Protein AF-A0A7Y1VK17-F1 (afdb_monomer_lite)

Foldseek 3Di:
DCAEPPQHVVVVVVVVVVCVVVVHDDDDDDDPPDYPPLPPDVVSVVVVVVVVVVVCVVPVPDPDD

Structure (mmCIF, N/CA/C/O backbone):
data_AF-A0A7Y1VK17-F1
#
_entry.id   AF-A0A7Y1VK17-F1
#
loop_
_atom_site.group_PDB
_atom_site.id
_atom_site.type_symbol
_atom_site.label_atom_id
_atom_site.label_alt_id
_atom_site.label_comp_id
_atom_site.label_asym_id
_atom_site.label_entity_id
_atom_site.label_seq_id
_atom_site.pdbx_PDB_ins_code
_atom_site.Cartn_x
_atom_site.Cartn_y
_atom_site.Cartn_z
_atom_site.occupancy
_atom_site.B_iso_or_equiv
_atom_site.auth_seq_id
_atom_site.auth_comp_id
_atom_site.auth_asym_id
_atom_site.auth_atom_id
_atom_site.pdbx_PDB_model_num
ATOM 1 N N . GLY A 1 1 ? 4.146 1.965 -7.817 1.00 92.06 1 GLY A N 1
ATOM 2 C CA . GLY A 1 1 ? 4.713 0.803 -7.104 1.00 92.06 1 GLY A CA 1
ATOM 3 C C . GLY A 1 1 ? 5.994 1.224 -6.415 1.00 92.06 1 GLY A C 1
ATOM 4 O O . GLY A 1 1 ? 6.164 2.417 -6.206 1.00 92.06 1 GLY A O 1
ATOM 5 N N . MET A 1 2 ? 6.872 0.289 -6.045 1.00 96.50 2 MET A N 1
ATOM 6 C CA . MET A 1 2 ? 8.094 0.612 -5.286 1.00 96.50 2 MET A CA 1
ATOM 7 C C . MET A 1 2 ? 9.147 1.412 -6.069 1.00 96.50 2 MET A C 1
ATOM 9 O O . MET A 1 2 ? 9.988 2.052 -5.449 1.00 96.50 2 MET A O 1
ATOM 13 N N . GLU A 1 3 ? 9.069 1.437 -7.400 1.00 97.12 3 GLU A N 1
ATOM 14 C CA . GLU A 1 3 ? 9.965 2.203 -8.283 1.00 97.12 3 GLU A CA 1
ATOM 15 C C . GLU A 1 3 ? 9.238 3.378 -8.962 1.00 97.12 3 GLU A C 1
ATOM 17 O O . GLU A 1 3 ? 9.585 3.824 -10.056 1.00 97.12 3 GLU A O 1
ATOM 22 N N . ASP A 1 4 ? 8.150 3.859 -8.358 1.00 97.50 4 ASP A N 1
ATOM 23 C CA . ASP A 1 4 ? 7.399 4.997 -8.877 1.00 97.50 4 ASP A CA 1
ATOM 24 C C . ASP A 1 4 ? 8.174 6.305 -8.683 1.00 97.50 4 ASP A C 1
ATOM 26 O O . ASP A 1 4 ? 8.370 6.760 -7.562 1.00 97.50 4 ASP A O 1
ATOM 30 N N . LEU A 1 5 ? 8.601 6.920 -9.786 1.00 96.31 5 LEU A N 1
ATOM 31 C CA . LEU A 1 5 ? 9.300 8.209 -9.775 1.00 96.31 5 LEU A CA 1
ATOM 32 C C . LEU A 1 5 ? 8.365 9.409 -9.998 1.00 96.31 5 LEU A C 1
ATOM 34 O O . LEU A 1 5 ? 8.778 10.547 -9.791 1.00 96.31 5 LEU A O 1
ATOM 38 N N . ARG A 1 6 ? 7.112 9.183 -10.423 1.00 97.75 6 ARG A N 1
ATOM 39 C CA . ARG A 1 6 ? 6.109 10.245 -10.628 1.00 97.75 6 ARG A CA 1
ATOM 40 C C . ARG A 1 6 ? 5.366 10.558 -9.332 1.00 97.75 6 ARG A C 1
ATOM 42 O O . ARG A 1 6 ? 5.027 11.709 -9.076 1.00 97.75 6 ARG A O 1
ATOM 49 N N . THR A 1 7 ? 5.112 9.532 -8.528 1.00 97.00 7 THR A N 1
ATOM 50 C CA . THR A 1 7 ? 4.531 9.630 -7.188 1.00 97.00 7 THR A CA 1
ATOM 51 C C . THR A 1 7 ? 5.313 8.694 -6.263 1.00 97.00 7 THR A C 1
ATOM 53 O O . THR A 1 7 ? 4.959 7.520 -6.144 1.00 97.00 7 THR A O 1
ATOM 56 N N . PRO A 1 8 ? 6.408 9.177 -5.646 1.00 96.88 8 PRO A N 1
ATOM 57 C CA . PRO A 1 8 ? 7.303 8.342 -4.851 1.00 96.88 8 PRO A CA 1
ATOM 58 C C . PRO A 1 8 ? 6.591 7.550 -3.742 1.00 96.88 8 PRO A C 1
ATOM 60 O O . PRO A 1 8 ? 5.672 8.077 -3.108 1.00 96.88 8 PRO A O 1
ATOM 63 N N . PRO A 1 9 ? 7.035 6.315 -3.416 1.00 97.56 9 PRO A N 1
ATOM 64 C CA . PRO A 1 9 ? 6.411 5.489 -2.374 1.00 97.56 9 PRO A CA 1
ATOM 65 C C . PRO A 1 9 ? 6.317 6.159 -0.997 1.00 97.56 9 PRO A C 1
ATOM 67 O O . PRO A 1 9 ? 5.467 5.786 -0.187 1.00 97.56 9 PRO A O 1
ATOM 70 N N . SER A 1 10 ? 7.183 7.139 -0.716 1.00 97.94 10 SER A N 1
ATOM 71 C CA . SER A 1 10 ? 7.154 7.925 0.518 1.00 97.94 10 SER A CA 1
ATOM 72 C C . SER A 1 10 ? 5.811 8.615 0.747 1.00 97.94 10 SER A C 1
ATOM 74 O O . SER A 1 10 ? 5.369 8.653 1.889 1.00 97.94 10 SER A O 1
ATOM 76 N N . GLU A 1 11 ? 5.139 9.086 -0.306 1.00 98.06 11 GLU A N 1
ATOM 77 C CA . GLU A 1 11 ? 3.823 9.735 -0.213 1.00 98.06 11 GLU A CA 1
ATOM 78 C C . GLU A 1 11 ? 2.786 8.788 0.417 1.00 98.06 11 GLU A C 1
ATOM 80 O O . GLU A 1 11 ? 2.145 9.103 1.422 1.00 98.06 11 GLU A O 1
ATOM 85 N N . ALA A 1 12 ? 2.685 7.562 -0.110 1.00 98.06 12 ALA A N 1
ATOM 86 C CA . ALA A 1 12 ? 1.779 6.543 0.416 1.00 98.06 12 ALA A CA 1
ATOM 87 C C . ALA A 1 12 ? 2.185 6.068 1.823 1.00 98.06 12 ALA A C 1
ATOM 89 O O . ALA A 1 12 ? 1.324 5.874 2.685 1.00 98.06 12 ALA A O 1
ATOM 90 N N . LYS A 1 13 ? 3.491 5.907 2.086 1.00 98.38 13 LYS A N 1
ATOM 91 C CA . LYS A 1 13 ? 4.007 5.481 3.400 1.00 98.38 13 LYS A CA 1
ATOM 92 C C . LYS A 1 13 ? 3.725 6.506 4.491 1.00 98.38 13 LYS A C 1
ATOM 94 O O . LYS A 1 13 ? 3.302 6.120 5.579 1.00 98.38 13 LYS A O 1
ATOM 99 N N . GLN A 1 14 ? 3.920 7.793 4.210 1.00 98.56 14 GLN A N 1
ATOM 100 C CA . GLN A 1 14 ? 3.632 8.866 5.162 1.00 98.56 14 GLN A CA 1
ATOM 101 C C . GLN A 1 14 ? 2.154 8.855 5.570 1.00 98.56 14 GLN A C 1
ATOM 103 O O . GLN A 1 14 ? 1.854 8.846 6.767 1.00 98.56 14 GLN A O 1
ATOM 108 N N . LEU A 1 15 ? 1.234 8.756 4.602 1.00 98.56 15 LEU A N 1
ATOM 109 C CA . LEU A 1 15 ? -0.199 8.651 4.885 1.00 98.56 15 LEU A CA 1
ATOM 110 C C . LEU A 1 15 ? -0.536 7.383 5.683 1.00 98.56 15 LEU A C 1
ATOM 112 O O . LEU A 1 15 ? -1.231 7.465 6.696 1.00 98.56 15 LEU A O 1
ATOM 116 N N . TYR A 1 16 ? -0.024 6.221 5.271 1.00 98.69 16 TYR A N 1
ATOM 117 C CA . TYR A 1 16 ? -0.250 4.955 5.973 1.00 98.69 16 TYR A CA 1
ATOM 118 C C . TYR A 1 16 ? 0.192 5.025 7.440 1.00 98.69 16 TYR A C 1
ATOM 120 O O . TYR A 1 16 ? -0.575 4.671 8.338 1.00 98.69 16 TYR A O 1
ATOM 128 N N . HIS A 1 17 ? 1.397 5.534 7.710 1.00 98.62 17 HIS A N 1
ATOM 129 C CA . HIS A 1 17 ? 1.891 5.681 9.077 1.00 98.62 17 HIS A CA 1
ATOM 130 C C . HIS A 1 17 ? 1.052 6.675 9.889 1.00 98.62 17 HIS A C 1
ATOM 132 O O . HIS A 1 17 ? 0.717 6.379 11.037 1.00 98.62 17 HIS A O 1
ATOM 138 N N . ALA A 1 18 ? 0.635 7.801 9.304 1.00 98.69 18 ALA A N 1
ATO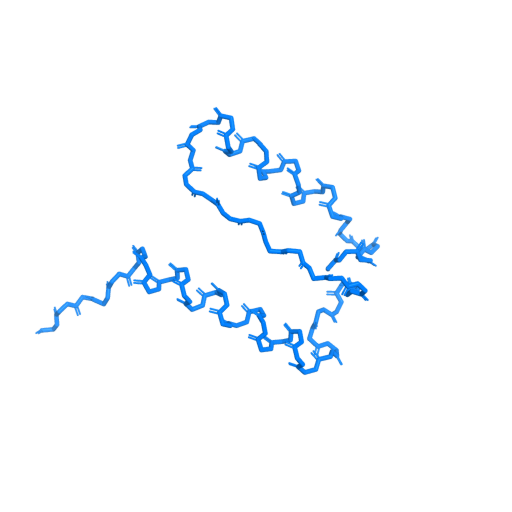M 139 C CA . ALA A 1 18 ? -0.252 8.754 9.970 1.00 98.69 18 ALA A CA 1
ATOM 140 C C . ALA A 1 18 ? -1.614 8.129 10.334 1.00 98.69 18 ALA A C 1
ATOM 142 O O . ALA A 1 18 ? -2.110 8.321 11.446 1.00 98.69 18 ALA A O 1
ATOM 143 N N . LEU A 1 19 ? -2.206 7.336 9.436 1.00 98.69 19 LEU A N 1
ATOM 144 C CA . LEU A 1 19 ? -3.450 6.602 9.693 1.00 98.69 19 LEU A CA 1
ATOM 145 C C . LEU A 1 19 ? -3.275 5.558 10.804 1.00 98.69 19 LEU A C 1
ATOM 147 O O . LEU A 1 19 ? -4.120 5.469 11.698 1.00 98.69 19 LEU A O 1
ATOM 151 N N . LYS A 1 20 ? -2.153 4.825 10.807 1.00 98.50 20 LYS A N 1
ATOM 152 C CA . LYS A 1 20 ? -1.820 3.873 11.876 1.00 98.50 20 LYS A CA 1
ATOM 153 C C . LYS A 1 20 ? -1.671 4.552 13.236 1.00 98.50 20 LYS A C 1
ATOM 155 O O . LYS A 1 20 ? -2.237 4.058 14.208 1.00 98.50 20 LYS A O 1
ATOM 160 N N . LEU A 1 21 ? -0.981 5.694 13.312 1.00 98.56 21 LEU A N 1
ATOM 161 C CA . LEU A 1 21 ? -0.857 6.484 14.547 1.00 98.56 21 LEU A CA 1
ATOM 162 C C . LEU A 1 21 ? -2.224 6.938 15.075 1.00 98.56 21 LEU A C 1
ATOM 164 O O . LEU A 1 21 ? -2.468 6.927 16.280 1.00 98.56 21 LEU A O 1
ATOM 168 N N . ARG A 1 22 ? -3.143 7.276 14.167 1.00 98.56 22 ARG A N 1
ATOM 169 C CA . ARG A 1 22 ? -4.530 7.646 14.482 1.00 98.56 22 ARG A CA 1
ATOM 170 C C . ARG A 1 22 ? -5.448 6.452 14.759 1.00 98.56 22 ARG A C 1
ATOM 172 O O . ARG A 1 22 ? -6.634 6.665 14.990 1.00 98.56 22 ARG A O 1
ATOM 179 N N . LYS A 1 23 ? -4.922 5.221 14.755 1.00 98.31 23 LYS A N 1
ATOM 180 C CA . LYS A 1 23 ? -5.675 3.972 14.966 1.00 98.31 23 LYS A CA 1
ATOM 181 C C . LYS A 1 23 ? -6.813 3.763 13.957 1.00 98.31 23 LYS A C 1
ATOM 183 O O . LYS A 1 23 ? -7.819 3.141 14.280 1.00 98.31 23 LYS A O 1
ATOM 188 N N . ILE A 1 24 ? -6.656 4.274 12.737 1.00 98.25 24 ILE A N 1
ATOM 189 C CA . ILE A 1 24 ? -7.596 4.033 11.640 1.00 98.25 24 ILE A CA 1
ATOM 190 C C . ILE A 1 24 ? -7.200 2.723 10.960 1.00 98.25 24 ILE A C 1
ATOM 192 O O . ILE A 1 24 ? -6.023 2.509 10.656 1.00 98.25 24 ILE A O 1
ATOM 196 N N . GLU A 1 25 ? -8.166 1.830 10.736 1.00 97.56 25 GLU A N 1
ATOM 197 C CA . GLU A 1 25 ? -7.891 0.570 10.052 1.00 97.56 25 GLU A CA 1
ATOM 198 C C . GLU A 1 25 ? -7.502 0.840 8.594 1.00 97.56 25 GLU A C 1
ATOM 200 O O . GLU A 1 25 ? -8.214 1.495 7.837 1.00 97.56 25 GLU A O 1
ATOM 205 N N . THR A 1 26 ? -6.308 0.389 8.219 1.00 97.88 26 THR A N 1
ATOM 206 C CA . THR A 1 26 ? -5.706 0.663 6.916 1.00 97.88 26 THR A CA 1
ATOM 207 C C . THR A 1 26 ? -4.672 -0.408 6.578 1.00 97.88 26 THR A C 1
ATOM 209 O O . THR A 1 26 ? -4.058 -1.003 7.479 1.00 97.88 26 THR A O 1
ATOM 212 N N . VAL A 1 27 ? -4.467 -0.621 5.280 1.00 97.69 27 VAL A N 1
ATOM 213 C CA . VAL A 1 27 ? -3.482 -1.527 4.686 1.00 97.69 27 VAL A CA 1
ATOM 214 C C . VAL A 1 27 ? -2.723 -0.776 3.591 1.00 97.69 27 VAL A C 1
ATOM 216 O O . VAL A 1 27 ? -3.319 -0.033 2.814 1.00 97.69 27 VAL A O 1
ATOM 219 N N . LEU A 1 28 ? -1.409 -0.995 3.523 1.00 97.88 28 LEU A N 1
ATOM 220 C CA . LEU A 1 28 ? -0.542 -0.547 2.435 1.00 97.88 28 LEU A CA 1
ATOM 221 C C . LEU A 1 28 ? -0.067 -1.778 1.656 1.00 97.88 28 LEU A C 1
ATOM 223 O O . LEU A 1 28 ? 0.514 -2.685 2.245 1.00 97.88 28 LEU A O 1
ATOM 227 N N . VAL A 1 29 ? -0.310 -1.802 0.345 1.00 97.44 29 VAL A N 1
ATOM 228 C CA . VAL A 1 29 ? 0.151 -2.874 -0.550 1.00 97.44 29 VAL A CA 1
ATOM 229 C C . VAL A 1 29 ? 1.346 -2.367 -1.349 1.00 97.44 29 VAL A C 1
ATOM 231 O O . VAL A 1 29 ? 1.215 -1.466 -2.178 1.00 97.44 29 VAL A O 1
ATOM 234 N N . GLU A 1 30 ? 2.516 -2.950 -1.107 1.00 96.56 30 GLU A N 1
ATOM 235 C CA . GLU A 1 30 ? 3.740 -2.640 -1.843 1.00 96.56 30 GLU A CA 1
ATOM 236 C C . GLU A 1 30 ? 3.922 -3.627 -3.000 1.00 96.56 30 GLU A C 1
ATOM 238 O O . GLU A 1 30 ? 3.872 -4.840 -2.812 1.00 96.56 30 GLU A O 1
ATOM 243 N N . ILE A 1 31 ? 4.141 -3.105 -4.210 1.00 96.50 31 ILE A N 1
ATOM 244 C CA . ILE A 1 31 ? 4.416 -3.914 -5.405 1.00 96.50 31 ILE A CA 1
ATOM 245 C C . ILE A 1 31 ? 5.881 -3.675 -5.801 1.00 96.50 31 ILE A C 1
ATOM 247 O O . ILE A 1 31 ? 6.186 -2.573 -6.284 1.00 96.50 31 ILE A O 1
ATOM 251 N N . PRO A 1 32 ? 6.782 -4.655 -5.580 1.00 95.00 32 PRO A N 1
ATOM 252 C CA . PRO A 1 32 ? 8.192 -4.563 -5.960 1.00 95.00 32 PRO A CA 1
ATOM 253 C C . PRO A 1 32 ? 8.364 -4.307 -7.457 1.00 95.00 32 PRO A C 1
ATOM 255 O O . PRO A 1 32 ? 7.513 -4.718 -8.247 1.00 95.00 32 PRO A O 1
ATOM 258 N N . GLU A 1 33 ? 9.447 -3.622 -7.840 1.00 94.19 33 GLU A N 1
ATOM 259 C CA . GLU A 1 33 ? 9.840 -3.346 -9.242 1.00 94.19 33 GLU A CA 1
ATOM 260 C C . GLU A 1 33 ? 8.812 -2.550 -10.076 1.00 94.19 33 GLU A C 1
ATOM 262 O O . GLU A 1 33 ? 9.015 -2.262 -11.253 1.00 94.19 33 GLU A O 1
ATOM 267 N N . ALA A 1 34 ? 7.648 -2.223 -9.512 1.00 96.56 34 ALA A N 1
ATOM 268 C CA . ALA A 1 34 ? 6.597 -1.542 -10.243 1.00 96.56 34 ALA A CA 1
ATOM 269 C C . ALA A 1 34 ? 6.835 -0.033 -10.220 1.00 96.56 34 ALA A C 1
ATOM 271 O O . ALA A 1 34 ? 6.825 0.589 -9.154 1.00 96.56 34 ALA A O 1
ATOM 272 N N . SER A 1 35 ? 6.941 0.562 -11.406 1.00 95.69 35 SER A N 1
ATOM 273 C CA . SER A 1 35 ? 6.972 2.012 -11.596 1.00 95.69 35 SER A CA 1
ATOM 274 C C . SER A 1 35 ? 5.598 2.654 -11.333 1.00 95.69 35 SER A C 1
ATOM 276 O O . SER A 1 35 ? 4.737 2.092 -10.640 1.00 95.69 35 SER A O 1
ATOM 278 N N . HIS A 1 36 ? 5.362 3.840 -11.899 1.00 96.75 36 HIS A N 1
ATOM 279 C CA . HIS A 1 36 ? 4.047 4.474 -11.879 1.00 96.75 36 HIS A CA 1
ATOM 280 C C . HIS A 1 36 ? 2.978 3.641 -12.615 1.00 96.75 36 HIS A C 1
ATOM 282 O O . HIS A 1 36 ? 1.826 3.542 -12.192 1.00 96.75 36 HIS A O 1
ATOM 288 N N . GLY A 1 37 ? 3.363 2.988 -13.714 1.00 95.81 37 GLY A N 1
ATOM 289 C CA . GLY A 1 37 ? 2.479 2.157 -14.530 1.00 95.81 37 GLY A CA 1
ATOM 290 C C . GLY A 1 37 ? 2.313 0.750 -13.963 1.00 95.81 37 GLY A C 1
ATOM 291 O O . GLY A 1 37 ? 2.769 -0.212 -14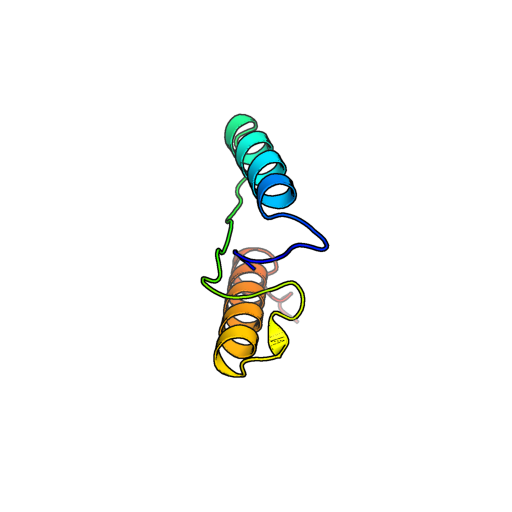.573 1.00 95.81 37 GLY A O 1
ATOM 292 N N . ILE A 1 38 ? 1.644 0.601 -12.813 1.00 93.81 38 ILE A N 1
ATOM 293 C CA . ILE A 1 38 ? 1.452 -0.709 -12.153 1.00 93.81 38 ILE A CA 1
ATOM 294 C C . ILE A 1 38 ? 0.841 -1.749 -13.110 1.00 93.81 38 ILE A C 1
ATOM 296 O O . ILE A 1 38 ? 1.219 -2.915 -13.066 1.00 93.81 38 ILE A O 1
ATOM 300 N N . ALA A 1 39 ? -0.062 -1.330 -14.002 1.00 95.25 39 ALA A N 1
ATOM 301 C CA . ALA A 1 39 ? -0.755 -2.220 -14.935 1.00 95.25 39 ALA A CA 1
ATOM 302 C C .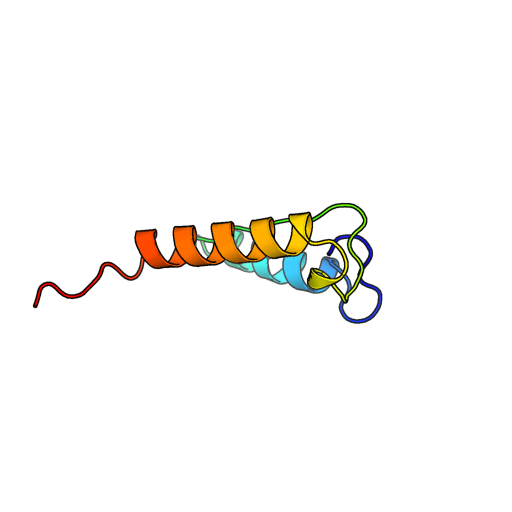 ALA A 1 39 ? 0.113 -2.741 -16.101 1.00 95.25 39 ALA A C 1
ATOM 304 O O . ALA A 1 39 ? -0.351 -3.600 -16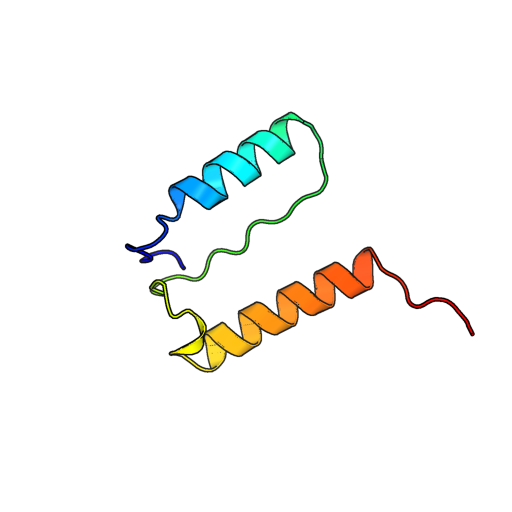.844 1.00 95.25 39 ALA A O 1
ATOM 305 N N . ASN A 1 40 ? 1.359 -2.273 -16.254 1.00 93.69 40 ASN A N 1
ATOM 306 C CA . ASN A 1 40 ? 2.251 -2.700 -17.341 1.00 93.69 40 ASN A CA 1
ATOM 307 C C . ASN A 1 40 ? 2.639 -4.186 -17.251 1.00 93.69 40 ASN A C 1
ATOM 30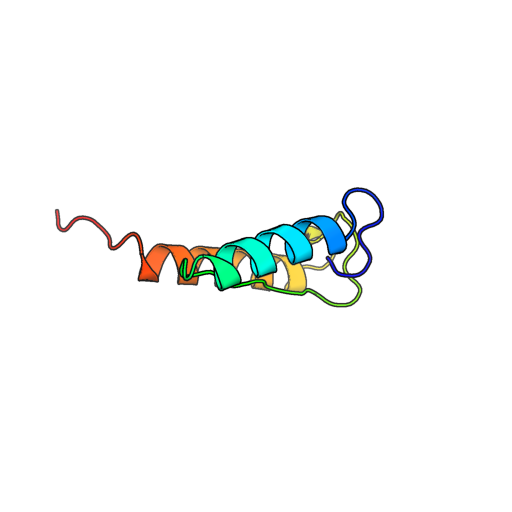9 O O . ASN A 1 40 ? 2.986 -4.792 -18.261 1.00 93.69 40 ASN A O 1
ATOM 313 N N . ARG A 1 41 ? 2.583 -4.782 -16.052 1.00 95.69 41 ARG A N 1
ATOM 314 C CA . ARG A 1 41 ? 2.754 -6.225 -15.834 1.00 95.69 41 ARG A CA 1
ATOM 315 C C . ARG A 1 41 ? 1.382 -6.817 -15.467 1.00 95.69 41 ARG A C 1
ATOM 317 O O . ARG A 1 41 ? 0.829 -6.408 -14.444 1.00 95.69 41 ARG A O 1
ATOM 324 N N . PRO A 1 42 ? 0.828 -7.781 -16.229 1.00 96.31 42 PRO A N 1
ATOM 325 C CA . PRO A 1 42 ? -0.505 -8.334 -15.961 1.00 96.31 42 PRO A CA 1
ATOM 326 C C . PRO A 1 42 ? -0.690 -8.874 -14.536 1.00 96.31 42 PRO A C 1
ATOM 328 O O . PRO A 1 42 ? -1.733 -8.654 -13.925 1.00 96.31 42 PRO A O 1
ATOM 331 N N . SER A 1 43 ? 0.340 -9.503 -13.960 1.00 96.31 43 SER A N 1
ATOM 332 C CA . SER A 1 43 ? 0.303 -9.982 -12.571 1.00 96.31 43 SER A CA 1
ATOM 333 C C . SER A 1 43 ? 0.103 -8.846 -11.562 1.00 96.31 43 SER A C 1
ATOM 335 O O . SER A 1 43 ? -0.687 -8.983 -10.636 1.00 96.31 43 SER A O 1
ATOM 337 N N . ASN A 1 44 ? 0.744 -7.693 -11.770 1.00 96.69 44 ASN A N 1
ATOM 338 C CA . ASN A 1 44 ? 0.593 -6.525 -10.901 1.00 96.69 44 ASN A CA 1
ATOM 339 C C . ASN A 1 44 ? -0.816 -5.924 -11.001 1.00 96.69 44 ASN A C 1
ATOM 341 O O . ASN A 1 44 ? -1.359 -5.453 -10.000 1.00 96.69 44 ASN A O 1
ATOM 345 N N . LEU A 1 45 ? -1.424 -5.949 -12.195 1.00 96.12 45 LEU A N 1
ATOM 346 C CA . LEU A 1 45 ? -2.817 -5.540 -12.378 1.00 96.12 45 LEU A CA 1
ATOM 347 C C . LEU A 1 45 ? -3.765 -6.449 -11.587 1.00 96.12 45 LEU A C 1
ATOM 349 O O . LEU A 1 45 ? -4.622 -5.934 -10.870 1.00 96.12 45 LEU A O 1
ATOM 353 N N . ILE A 1 46 ? -3.578 -7.769 -11.675 1.00 97.12 46 ILE A N 1
ATOM 354 C CA . ILE A 1 46 ? -4.364 -8.748 -10.913 1.00 97.12 46 ILE A CA 1
ATOM 355 C C . ILE A 1 46 ? -4.213 -8.491 -9.411 1.00 97.12 46 ILE A C 1
ATOM 357 O O . ILE A 1 46 ? -5.221 -8.347 -8.725 1.00 97.12 46 ILE A O 1
ATOM 361 N N . THR A 1 47 ? -2.982 -8.330 -8.912 1.00 96.69 47 THR A N 1
ATOM 362 C CA . THR A 1 47 ? -2.711 -7.999 -7.504 1.00 96.69 47 THR A CA 1
ATOM 363 C C . THR A 1 47 ? -3.451 -6.734 -7.065 1.00 96.69 47 THR A C 1
ATOM 365 O O . THR A 1 47 ? -4.124 -6.737 -6.034 1.00 96.69 47 THR A O 1
ATOM 368 N N . LYS A 1 48 ? -3.392 -5.657 -7.861 1.00 95.56 48 LYS A N 1
ATOM 369 C CA . LYS A 1 48 ? -4.094 -4.396 -7.568 1.00 95.56 48 LYS A CA 1
ATOM 370 C C . LYS A 1 48 ? -5.607 -4.601 -7.441 1.00 95.56 48 LYS A C 1
ATOM 372 O O . LYS A 1 48 ? -6.216 -4.093 -6.499 1.00 95.56 48 LYS A O 1
ATOM 377 N N . VAL A 1 49 ? -6.213 -5.315 -8.389 1.00 97.31 49 VAL A N 1
ATOM 378 C CA . VAL A 1 49 ? -7.664 -5.556 -8.411 1.00 97.31 49 VAL A CA 1
ATOM 379 C C . VAL A 1 49 ? -8.080 -6.452 -7.248 1.00 97.31 49 VAL A C 1
ATOM 381 O O . VAL A 1 49 ? -8.991 -6.085 -6.514 1.00 97.31 49 VAL A O 1
ATOM 384 N N . ALA A 1 50 ? -7.378 -7.564 -7.026 1.00 97.88 50 ALA A N 1
ATOM 385 C CA . ALA A 1 50 ? -7.692 -8.520 -5.968 1.00 97.88 50 ALA A CA 1
ATOM 386 C C . ALA A 1 50 ? -7.679 -7.871 -4.575 1.00 97.88 50 ALA A C 1
ATOM 388 O O . ALA A 1 50 ? -8.626 -8.042 -3.813 1.00 97.88 50 ALA A O 1
ATOM 389 N N . HIS A 1 51 ? -6.659 -7.065 -4.259 1.00 97.44 51 HIS A N 1
ATOM 390 C CA . HIS A 1 51 ? -6.611 -6.344 -2.983 1.00 97.44 51 HIS A CA 1
ATOM 391 C C . HIS A 1 51 ? -7.708 -5.284 -2.850 1.00 97.44 51 HIS A C 1
ATOM 393 O O . HIS A 1 51 ? -8.229 -5.089 -1.755 1.00 97.44 51 HIS A O 1
ATOM 399 N N . THR A 1 52 ? -8.061 -4.608 -3.947 1.00 96.31 52 THR A N 1
ATOM 400 C CA . THR A 1 52 ? -9.133 -3.604 -3.940 1.00 96.31 52 THR A CA 1
ATOM 401 C C . THR A 1 52 ? -10.478 -4.262 -3.651 1.00 96.31 52 THR A C 1
ATOM 403 O O . THR A 1 52 ? -11.176 -3.827 -2.742 1.00 96.31 52 THR A O 1
ATOM 406 N N . VAL A 1 53 ? -10.814 -5.336 -4.371 1.00 96.75 53 VAL A N 1
ATOM 407 C CA . VAL A 1 53 ? -12.064 -6.087 -4.176 1.00 96.75 53 VAL A CA 1
ATOM 408 C C . VAL A 1 53 ? -12.132 -6.660 -2.763 1.00 96.75 53 VAL A C 1
ATOM 410 O O . VAL A 1 53 ? -13.085 -6.374 -2.055 1.00 96.75 53 VAL A O 1
ATOM 413 N N . ALA A 1 54 ? -11.079 -7.337 -2.295 1.00 96.62 54 ALA A N 1
ATOM 414 C CA . ALA A 1 54 ? -11.052 -7.901 -0.945 1.00 96.62 54 ALA A CA 1
ATOM 415 C C . ALA A 1 54 ? -11.228 -6.842 0.163 1.00 96.62 54 ALA A C 1
ATOM 417 O O . ALA A 1 54 ? -11.816 -7.123 1.206 1.00 96.62 54 ALA A O 1
ATOM 418 N N . TRP A 1 55 ? -10.723 -5.618 -0.043 1.00 96.56 55 TRP A N 1
ATOM 419 C CA . TRP A 1 55 ? -10.958 -4.512 0.885 1.00 96.56 55 TRP A CA 1
ATOM 420 C C . TRP A 1 55 ? -12.420 -4.062 0.863 1.00 96.56 55 TRP A C 1
ATOM 422 O O . TRP A 1 55 ? -13.023 -3.893 1.920 1.00 96.56 55 TRP A O 1
ATOM 432 N N . LEU A 1 56 ? -13.005 -3.890 -0.324 1.00 95.31 56 LEU A N 1
ATOM 433 C CA . LEU A 1 56 ? -14.407 -3.495 -0.457 1.00 95.31 56 LEU A CA 1
ATOM 434 C C . LEU A 1 56 ? -15.339 -4.565 0.121 1.00 95.31 56 LEU A C 1
ATOM 436 O O . LEU A 1 56 ? -16.194 -4.211 0.920 1.00 95.31 56 LEU A O 1
ATOM 440 N N . ASP A 1 57 ? -15.113 -5.848 -0.158 1.00 94.81 57 ASP A N 1
ATOM 441 C CA . ASP A 1 57 ? -15.915 -6.952 0.388 1.00 94.81 57 ASP A CA 1
ATOM 442 C C . ASP A 1 57 ? -15.922 -6.960 1.926 1.00 94.81 57 ASP A C 1
ATOM 444 O O . ASP A 1 57 ? -16.933 -7.278 2.552 1.00 94.81 57 ASP A O 1
ATOM 448 N N . LYS A 1 58 ? -14.804 -6.573 2.558 1.00 93.88 58 LYS A N 1
ATOM 449 C CA . LYS A 1 58 ? -14.683 -6.523 4.022 1.00 93.88 58 LYS A CA 1
ATOM 450 C C . LYS A 1 58 ? -15.465 -5.367 4.663 1.00 93.88 58 LYS A C 1
ATOM 452 O O . LYS A 1 58 ? -15.960 -5.535 5.775 1.00 93.88 58 LYS A O 1
ATOM 457 N N . TYR A 1 59 ? -15.54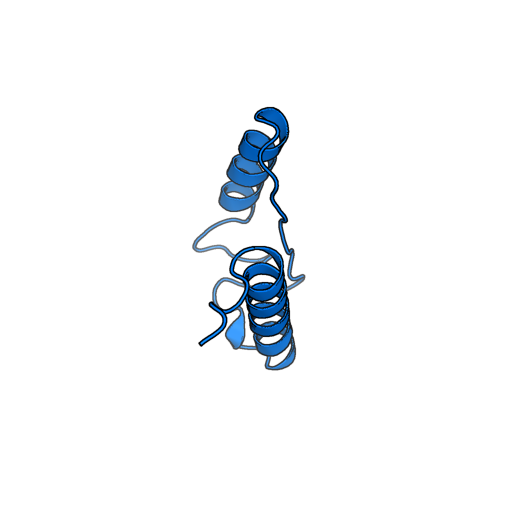1 -4.196 4.022 1.00 94.31 59 TYR A N 1
ATOM 458 C CA . TYR A 1 59 ? -16.080 -2.967 4.646 1.00 94.31 59 TYR A CA 1
ATOM 459 C C . TYR A 1 59 ? -17.338 -2.399 3.999 1.00 94.31 59 TYR A C 1
ATOM 461 O O . TYR A 1 59 ? -18.024 -1.587 4.617 1.00 94.31 59 TYR A O 1
ATOM 469 N N . LEU A 1 60 ? -17.632 -2.793 2.767 1.00 91.00 60 LEU A N 1
ATOM 470 C CA . LEU A 1 60 ? -18.828 -2.434 2.019 1.00 91.00 60 LEU A CA 1
ATOM 471 C C . LEU A 1 60 ? -19.606 -3.718 1.711 1.00 91.00 60 LEU A C 1
ATOM 473 O O . LEU A 1 60 ? -19.705 -4.098 0.543 1.00 91.00 60 LEU A O 1
ATOM 477 N N . PRO A 1 61 ? -20.138 -4.408 2.740 1.00 78.50 61 PRO A N 1
ATOM 478 C CA . PRO A 1 61 ? -20.976 -5.569 2.497 1.00 78.50 61 PRO A CA 1
ATOM 479 C C . PRO A 1 61 ? -22.135 -5.157 1.587 1.00 78.50 61 PRO A C 1
ATOM 481 O O . PRO A 1 61 ? -22.689 -4.059 1.728 1.00 78.50 61 PRO A O 1
ATOM 484 N N . ALA A 1 62 ? -22.468 -6.026 0.631 1.00 73.38 62 ALA A N 1
ATOM 485 C CA . ALA A 1 62 ? -23.616 -5.817 -0.234 1.00 73.38 62 ALA A CA 1
ATOM 486 C C . ALA A 1 62 ? -24.840 -5.517 0.637 1.00 73.38 62 ALA A C 1
ATOM 488 O O . ALA A 1 62 ? -25.065 -6.180 1.653 1.00 73.38 62 ALA A O 1
ATOM 489 N N . LYS A 1 63 ? -25.618 -4.498 0.261 1.00 68.19 63 LYS A N 1
ATOM 490 C CA . LYS A 1 63 ? -26.955 -4.364 0.834 1.00 68.19 63 LYS A CA 1
ATOM 491 C C . LYS A 1 63 ? -27.711 -5.633 0.455 1.00 68.19 63 LYS A C 1
ATOM 493 O O . LYS A 1 63 ? -27.756 -5.963 -0.726 1.00 68.19 63 LYS A O 1
ATOM 498 N N . GLU A 1 64 ? -28.239 -6.335 1.450 1.00 66.25 64 GLU A N 1
ATOM 499 C CA . GLU A 1 64 ? -29.258 -7.351 1.205 1.00 66.25 64 GLU A CA 1
ATOM 500 C C . GLU A 1 64 ? -30.417 -6.657 0.469 1.00 66.25 64 GLU A C 1
ATOM 502 O O . GLU A 1 64 ? -30.887 -5.606 0.920 1.00 66.25 64 GLU A O 1
ATOM 507 N N . GLU A 1 65 ? -30.773 -7.173 -0.710 1.00 53.06 65 GLU A N 1
ATOM 508 C CA . GLU A 1 65 ? -31.964 -6.761 -1.470 1.00 53.06 65 GLU A CA 1
ATOM 509 C C . GLU A 1 65 ? -33.237 -7.357 -0.863 1.00 53.06 65 GLU A C 1
ATOM 511 O O . GLU A 1 65 ? -33.204 -8.543 -0.457 1.00 53.06 65 GLU A O 1
#

Secondary structure (DSSP, 8-state):
-TT-SSS-HHHHHHHHHHHHHTT--------TT--S-GGGSHHHHHHHHHHHHHHHHHHSPPPP-

Sequence (65 aa):
GMEDLRTPPSEAKQLYHALKLRKIETVLVEIPEASHGIANRPSNLITKVAHTVAWLDKYLPAKEE

pLDDT: mean 94.48, std 8.19, range [53.06, 98.69]

Radius of gyration: 14.04 Å; chains: 1; bounding box: 42×20×32 Å